Protein AF-A0AB38NRN9-F1 (afdb_monomer_lite)

Secondary structure (DSSP, 8-state):
------------------SPPP-HHHHHHHHHHHHTT--HHHHHHHTT--HHHHHHHHHTT---

Structure (mmCIF, N/CA/C/O backbone):
data_AF-A0AB38NRN9-F1
#
_entry.id   AF-A0AB38NRN9-F1
#
loop_
_atom_site.group_PDB
_atom_site.id
_atom_site.type_symbol
_atom_site.label_atom_id
_atom_site.label_alt_id
_atom_s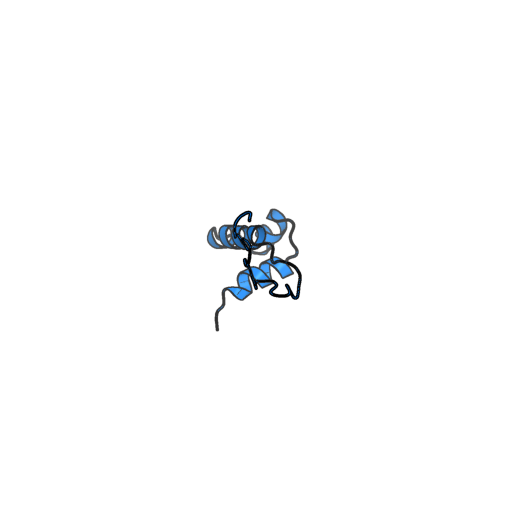ite.label_comp_id
_atom_site.label_asym_id
_atom_site.label_entity_id
_atom_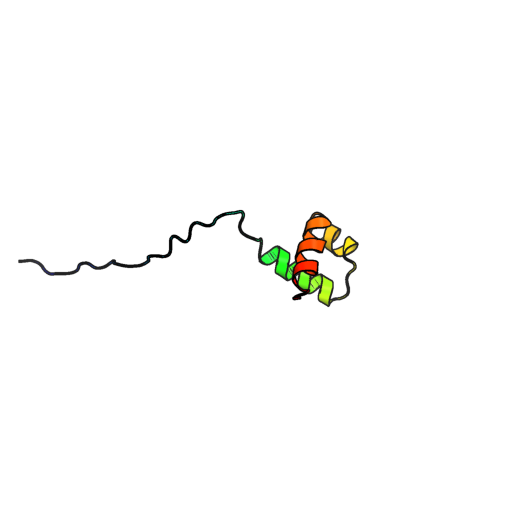site.label_seq_id
_atom_site.pdbx_PDB_ins_code
_atom_site.Cartn_x
_atom_site.Cartn_y
_atom_site.Cartn_z
_atom_site.occupancy
_atom_site.B_iso_or_equiv
_atom_site.auth_seq_id
_atom_site.auth_comp_id
_atom_site.auth_asym_id
_atom_site.auth_atom_id
_atom_site.pdbx_PDB_model_num
ATOM 1 N N . LYS A 1 1 ? 35.475 -48.619 -20.241 1.00 56.12 1 LYS A N 1
ATOM 2 C CA . LYS A 1 1 ? 34.264 -48.927 -19.446 1.00 56.12 1 LYS A CA 1
ATOM 3 C C . LYS A 1 1 ? 34.374 -48.187 -18.120 1.00 56.12 1 LYS A C 1
ATOM 5 O O . LYS A 1 1 ? 35.047 -48.690 -17.238 1.00 56.12 1 LYS A O 1
ATOM 10 N N . PHE A 1 2 ? 33.782 -47.002 -18.019 1.00 45.16 2 PHE A N 1
ATOM 11 C CA . PHE A 1 2 ? 33.461 -46.349 -16.750 1.00 45.16 2 PHE A CA 1
ATOM 12 C C . PHE A 1 2 ? 32.097 -45.686 -16.920 1.00 45.16 2 PHE A C 1
ATOM 14 O O . PHE A 1 2 ? 31.722 -45.321 -18.033 1.00 45.16 2 PHE A O 1
ATOM 21 N N . ALA A 1 3 ? 31.338 -45.736 -15.839 1.00 46.72 3 ALA A N 1
ATOM 22 C CA . ALA A 1 3 ? 29.893 -45.736 -15.791 1.00 46.72 3 ALA A CA 1
ATOM 23 C C . ALA A 1 3 ? 29.233 -44.423 -16.239 1.00 46.72 3 ALA A C 1
ATOM 25 O O . ALA A 1 3 ? 29.749 -43.333 -16.018 1.00 46.72 3 ALA A O 1
ATOM 26 N N . THR A 1 4 ? 28.074 -44.606 -16.870 1.00 58.81 4 THR A N 1
ATOM 27 C CA . THR A 1 4 ? 26.810 -43.883 -16.687 1.00 58.81 4 THR A CA 1
ATOM 28 C C . THR A 1 4 ? 26.790 -42.878 -15.536 1.00 58.81 4 THR A C 1
ATOM 30 O O . THR A 1 4 ? 27.073 -43.277 -14.417 1.00 58.81 4 THR A O 1
ATOM 33 N N . GLU A 1 5 ? 26.423 -41.627 -15.839 1.00 54.88 5 GLU A N 1
ATOM 34 C CA . GLU A 1 5 ? 25.469 -40.771 -15.103 1.00 54.88 5 GLU A CA 1
ATOM 35 C C . GLU A 1 5 ? 25.294 -39.440 -15.888 1.00 54.88 5 GLU A C 1
ATOM 37 O O . GLU A 1 5 ? 26.143 -38.553 -15.778 1.00 54.88 5 GLU A O 1
ATOM 42 N N . PRO A 1 6 ? 24.223 -39.223 -16.680 1.00 57.50 6 PRO A N 1
ATOM 43 C CA . PRO A 1 6 ? 23.850 -37.886 -17.139 1.00 57.50 6 PRO A CA 1
ATOM 44 C C . PRO A 1 6 ? 23.000 -37.206 -16.053 1.00 57.50 6 PRO A C 1
ATOM 46 O O . PRO A 1 6 ? 21.799 -36.996 -16.216 1.00 57.50 6 PRO A O 1
ATOM 49 N N . PHE A 1 7 ? 23.605 -36.893 -14.907 1.00 54.50 7 PHE A N 1
ATOM 50 C CA . PHE A 1 7 ? 22.925 -36.154 -13.845 1.00 54.50 7 PHE A CA 1
ATOM 51 C C . PHE A 1 7 ? 23.114 -34.655 -14.077 1.00 54.50 7 PHE A C 1
ATOM 53 O O . PHE A 1 7 ? 24.151 -34.093 -13.739 1.00 54.50 7 PHE A O 1
ATOM 60 N N . LEU A 1 8 ? 22.125 -34.037 -14.725 1.00 52.81 8 LEU A N 1
ATOM 61 C CA . LEU A 1 8 ? 21.498 -32.759 -14.342 1.00 52.81 8 LEU A CA 1
ATOM 62 C C . LEU A 1 8 ? 20.666 -32.224 -15.513 1.00 52.81 8 LEU A C 1
ATOM 64 O O . LEU A 1 8 ? 20.965 -31.211 -16.139 1.00 52.81 8 LEU A O 1
ATOM 68 N N . LEU A 1 9 ? 19.562 -32.917 -15.775 1.00 53.47 9 LEU A N 1
ATOM 69 C CA . LEU A 1 9 ? 18.392 -32.338 -16.417 1.00 53.47 9 LEU A CA 1
ATOM 70 C C . LEU A 1 9 ? 17.536 -31.746 -15.289 1.00 53.47 9 LEU A C 1
ATOM 72 O O . LEU A 1 9 ? 16.711 -32.445 -14.714 1.00 53.47 9 LEU A O 1
ATOM 76 N N . LEU A 1 10 ? 17.792 -30.494 -14.893 1.00 49.62 10 LEU A N 1
ATOM 77 C CA . LEU A 1 10 ? 17.032 -29.821 -13.832 1.00 49.62 10 LEU A CA 1
ATOM 78 C C . LEU A 1 10 ? 16.929 -28.309 -14.086 1.00 49.62 10 LEU A C 1
ATOM 80 O O . LEU A 1 10 ? 17.750 -27.523 -13.621 1.00 49.62 10 LEU A O 1
ATOM 84 N N . ASN A 1 11 ? 15.850 -27.951 -14.796 1.00 47.75 11 ASN A N 1
ATOM 85 C CA . ASN A 1 11 ? 14.908 -26.847 -14.526 1.00 47.75 11 ASN A CA 1
ATOM 86 C C . ASN A 1 11 ? 14.591 -25.944 -15.737 1.00 47.75 11 ASN A C 1
ATOM 88 O O . ASN A 1 11 ? 15.259 -24.935 -15.958 1.00 47.75 11 ASN A O 1
ATOM 92 N N . PRO A 1 12 ? 13.499 -26.233 -16.472 1.00 53.22 12 PRO A N 1
ATOM 93 C CA . PRO A 1 12 ? 12.878 -25.312 -17.423 1.00 53.22 12 PRO A CA 1
ATOM 94 C C . PRO A 1 12 ? 12.048 -24.238 -16.695 1.00 53.22 12 PRO A C 1
ATOM 96 O O . PRO A 1 12 ? 10.826 -24.186 -16.815 1.00 53.22 12 PRO A O 1
ATOM 99 N N . SER A 1 13 ? 12.716 -23.373 -15.932 1.00 46.16 13 SER A N 1
ATOM 100 C CA . SER A 1 13 ? 12.066 -22.297 -15.165 1.00 46.16 13 SER A CA 1
ATOM 101 C C . SER A 1 13 ? 12.703 -20.934 -15.417 1.00 46.16 13 SER A C 1
ATOM 103 O O . SER A 1 13 ? 12.664 -20.054 -14.561 1.00 46.16 13 SER A O 1
ATOM 105 N N . GLU A 1 14 ? 13.258 -20.711 -16.607 1.00 50.06 14 GLU A N 1
ATOM 106 C CA . GLU A 1 14 ? 13.558 -19.363 -17.095 1.00 50.06 14 GLU A CA 1
ATOM 107 C C . GLU A 1 14 ? 12.264 -18.689 -17.568 1.00 50.06 14 GLU A C 1
ATOM 109 O O . GLU A 1 14 ? 12.093 -18.296 -18.723 1.00 50.06 14 GLU A O 1
ATOM 114 N N . GLY A 1 15 ? 11.308 -18.549 -16.649 1.00 50.66 15 GLY A N 1
ATOM 115 C CA . GLY A 1 15 ? 10.259 -17.561 -16.809 1.00 50.66 15 GLY A CA 1
ATOM 116 C C . GLY A 1 15 ? 10.946 -16.204 -16.874 1.00 50.66 15 GLY A C 1
ATOM 117 O O . GLY A 1 15 ? 11.413 -15.697 -15.852 1.00 50.66 15 GLY A O 1
ATOM 118 N N . ARG A 1 16 ? 11.068 -15.641 -18.083 1.00 52.47 16 ARG A N 1
ATOM 119 C CA . ARG A 1 16 ? 11.511 -14.262 -18.315 1.00 52.47 16 ARG A CA 1
ATOM 120 C C . ARG A 1 16 ? 10.782 -13.362 -17.323 1.00 52.47 16 ARG A C 1
ATOM 122 O O . ARG A 1 16 ? 9.580 -13.141 -17.453 1.00 52.47 16 ARG A O 1
ATOM 129 N N . HIS A 1 17 ? 11.496 -12.856 -16.321 1.00 56.22 17 HIS A N 1
ATOM 130 C CA . HIS A 1 17 ? 10.927 -11.899 -15.384 1.00 56.22 17 HIS A CA 1
ATOM 131 C C . HIS A 1 17 ? 10.807 -10.559 -16.113 1.00 56.22 17 HIS A C 1
ATOM 133 O O . HIS A 1 17 ? 11.733 -9.752 -16.148 1.00 56.22 17 HIS A O 1
ATOM 139 N N . LEU A 1 18 ? 9.662 -10.358 -16.766 1.00 53.59 18 LEU A N 1
ATOM 140 C CA . LEU A 1 18 ? 9.279 -9.131 -17.459 1.00 53.59 18 LEU A CA 1
ATOM 141 C C . LEU A 1 18 ? 8.938 -8.048 -16.420 1.00 53.59 18 LEU A C 1
ATOM 143 O O . LEU A 1 18 ? 7.777 -7.702 -16.222 1.00 53.59 18 LEU A O 1
ATOM 147 N N . GLY A 1 19 ? 9.947 -7.532 -15.712 1.00 62.59 19 GLY A N 1
ATOM 148 C CA . GLY A 1 19 ? 9.812 -6.323 -14.898 1.00 62.59 19 GLY A CA 1
ATOM 149 C C . GLY A 1 19 ? 10.529 -6.329 -13.548 1.00 62.59 19 GLY A C 1
ATOM 150 O O . GLY A 1 19 ? 11.200 -7.277 -13.150 1.00 62.59 19 GLY A O 1
ATOM 151 N N . ARG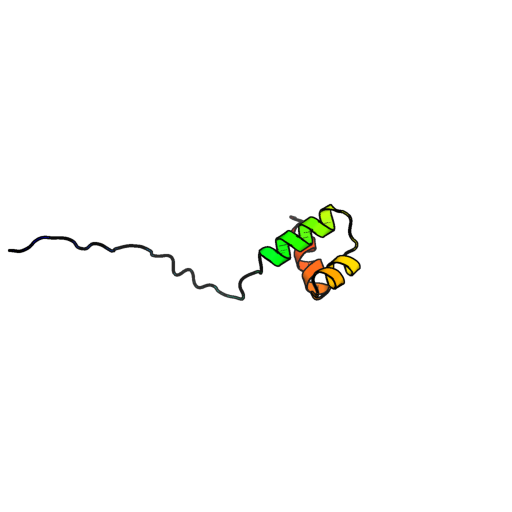 A 1 20 ? 10.378 -5.209 -12.831 1.00 62.81 20 ARG A N 1
ATOM 152 C CA . ARG A 1 20 ? 10.937 -4.983 -11.493 1.00 62.81 20 ARG A CA 1
ATOM 153 C C . ARG A 1 20 ? 10.288 -5.949 -10.501 1.00 62.81 20 ARG A C 1
ATOM 155 O O . ARG A 1 20 ? 9.062 -5.982 -10.404 1.00 62.81 20 ARG A O 1
ATOM 162 N N . PHE A 1 21 ? 11.094 -6.690 -9.739 1.00 63.09 21 PHE A N 1
ATOM 163 C CA . PHE A 1 21 ? 10.566 -7.538 -8.672 1.00 63.09 21 PHE A CA 1
ATOM 164 C C . PHE A 1 21 ? 9.754 -6.684 -7.687 1.00 63.09 21 PHE A C 1
ATOM 166 O O . PHE A 1 21 ? 10.267 -5.671 -7.192 1.00 63.09 21 PHE A O 1
ATOM 173 N N . PRO A 1 22 ? 8.492 -7.048 -7.397 1.00 68.88 22 PRO A N 1
ATOM 174 C CA . PRO A 1 22 ? 7.737 -6.374 -6.357 1.00 68.88 22 PRO A CA 1
ATOM 175 C C . PRO A 1 22 ? 8.453 -6.599 -5.026 1.00 68.88 22 PRO A C 1
ATOM 177 O O . PRO A 1 22 ? 8.796 -7.731 -4.678 1.00 68.88 22 PRO A O 1
ATOM 180 N N . ASN A 1 23 ? 8.693 -5.518 -4.283 1.00 79.12 23 ASN A N 1
ATOM 181 C CA . ASN A 1 23 ? 9.310 -5.608 -2.967 1.00 79.12 23 ASN A CA 1
ATOM 182 C C . ASN A 1 23 ? 8.290 -6.193 -1.983 1.00 79.12 23 ASN A C 1
ATOM 184 O O . ASN A 1 23 ? 7.543 -5.460 -1.338 1.00 79.12 23 ASN A O 1
ATOM 188 N N . LYS A 1 24 ? 8.240 -7.527 -1.906 1.00 80.94 24 LYS A N 1
ATOM 189 C CA . LYS A 1 24 ? 7.276 -8.269 -1.083 1.00 80.94 24 LYS A CA 1
ATOM 190 C C . LYS A 1 24 ? 7.297 -7.795 0.372 1.00 80.94 24 LYS A C 1
ATOM 192 O O . LYS A 1 24 ? 6.239 -7.594 0.944 1.00 80.94 24 LYS A O 1
ATOM 197 N N . THR A 1 25 ? 8.473 -7.500 0.921 1.00 83.31 25 THR A N 1
ATOM 198 C CA . THR A 1 25 ? 8.636 -6.987 2.289 1.00 83.31 25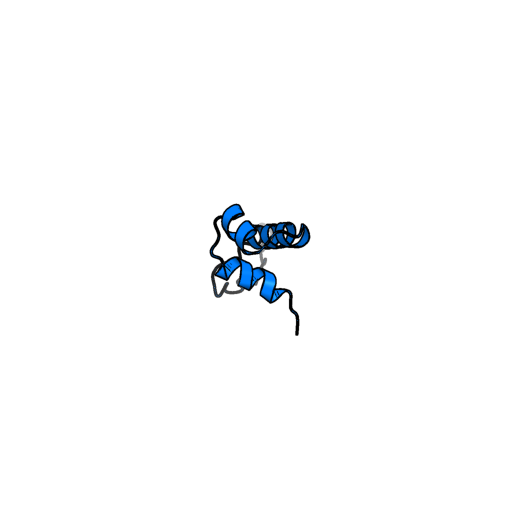 THR A CA 1
ATOM 199 C C . THR A 1 25 ? 7.918 -5.656 2.504 1.00 83.31 25 THR A C 1
ATOM 201 O O . THR A 1 25 ? 7.235 -5.464 3.506 1.00 83.31 25 THR A O 1
ATOM 204 N N . LEU A 1 26 ? 8.048 -4.735 1.549 1.00 83.19 26 LEU A N 1
ATOM 205 C CA . LEU A 1 26 ? 7.405 -3.421 1.591 1.00 83.19 26 LEU A CA 1
ATOM 206 C C . LEU A 1 26 ? 5.880 -3.568 1.487 1.00 83.19 26 LEU A C 1
ATOM 208 O O . LEU A 1 26 ? 5.140 -2.905 2.210 1.00 83.19 26 LEU A O 1
ATOM 212 N N . HIS A 1 27 ? 5.413 -4.486 0.638 1.00 84.62 27 HIS A N 1
ATOM 213 C CA . HIS A 1 27 ? 3.993 -4.807 0.516 1.00 84.62 27 HIS A CA 1
ATOM 214 C C . HIS A 1 27 ? 3.423 -5.366 1.827 1.00 84.62 27 HIS A C 1
ATOM 216 O O . HIS A 1 27 ? 2.415 -4.850 2.304 1.00 84.62 27 HIS A O 1
ATOM 222 N N . THR A 1 28 ? 4.092 -6.349 2.438 1.00 87.31 28 THR A N 1
ATOM 223 C CA . THR A 1 28 ? 3.667 -6.942 3.713 1.00 87.31 28 THR A CA 1
ATOM 224 C C . THR A 1 28 ? 3.622 -5.896 4.823 1.00 87.31 28 THR A C 1
ATOM 226 O O . THR A 1 28 ? 2.584 -5.732 5.453 1.00 87.31 28 THR A O 1
ATOM 229 N N . ARG A 1 29 ? 4.687 -5.098 4.997 1.00 88.56 29 ARG A N 1
ATOM 230 C CA . ARG A 1 29 ? 4.704 -4.025 6.006 1.00 88.56 29 ARG A CA 1
ATOM 231 C C . ARG A 1 29 ? 3.623 -2.971 5.772 1.00 88.56 29 ARG A C 1
ATOM 233 O O . ARG A 1 29 ? 3.017 -2.495 6.723 1.00 88.56 29 ARG A O 1
ATOM 240 N N . THR A 1 30 ? 3.368 -2.593 4.518 1.00 88.62 30 THR A N 1
ATOM 241 C CA . THR A 1 30 ? 2.298 -1.632 4.192 1.00 88.62 30 THR A CA 1
ATOM 242 C C . THR A 1 30 ? 0.937 -2.168 4.629 1.00 88.62 30 THR A C 1
ATOM 244 O O . THR A 1 30 ? 0.138 -1.407 5.171 1.00 88.62 30 THR A O 1
ATOM 247 N N . GLN A 1 31 ? 0.688 -3.463 4.411 1.00 87.25 31 GLN A N 1
ATOM 248 C CA . GLN A 1 31 ? -0.553 -4.112 4.814 1.00 87.25 31 GLN A CA 1
ATOM 249 C C . GLN A 1 31 ? -0.673 -4.189 6.337 1.00 87.25 31 GLN A C 1
ATOM 251 O O . GLN A 1 31 ? -1.672 -3.737 6.878 1.00 87.25 31 GLN A O 1
ATOM 256 N N . GLU A 1 32 ? 0.376 -4.627 7.035 1.00 90.31 32 GLU A N 1
ATOM 257 C CA . GLU A 1 32 ? 0.395 -4.695 8.502 1.00 90.31 32 GLU A CA 1
ATOM 258 C C . GLU A 1 32 ? 0.117 -3.335 9.160 1.00 90.31 32 GLU A C 1
ATOM 260 O O . GLU A 1 32 ? -0.624 -3.247 10.138 1.00 90.31 32 GLU A O 1
ATOM 265 N N . LEU A 1 33 ? 0.698 -2.251 8.633 1.00 89.75 33 LEU A N 1
ATOM 266 C CA . LEU A 1 33 ? 0.465 -0.903 9.158 1.00 89.75 33 LEU A CA 1
ATOM 267 C C . LEU A 1 33 ? -0.966 -0.422 8.870 1.00 89.75 33 LEU A C 1
ATOM 269 O O . LEU A 1 33 ? -1.566 0.251 9.708 1.00 89.75 33 LEU A O 1
ATOM 273 N N . ALA A 1 34 ? -1.522 -0.779 7.711 1.00 87.94 34 ALA A N 1
ATOM 274 C CA . ALA A 1 34 ? -2.908 -0.473 7.371 1.00 87.94 34 ALA A CA 1
ATOM 275 C C . ALA A 1 34 ? -3.905 -1.270 8.226 1.00 87.94 34 ALA A C 1
ATOM 277 O O . ALA A 1 34 ? -4.885 -0.693 8.690 1.00 87.94 34 ALA A O 1
ATOM 278 N N . ASP A 1 35 ? -3.626 -2.546 8.501 1.00 87.62 35 ASP A N 1
ATOM 279 C CA . ASP A 1 35 ? -4.447 -3.414 9.354 1.00 87.62 35 ASP A CA 1
ATOM 280 C C . ASP A 1 35 ? -4.453 -2.931 10.813 1.00 87.62 35 ASP A C 1
ATOM 282 O O . ASP A 1 35 ? -5.457 -3.041 11.512 1.00 87.62 35 ASP A O 1
ATOM 286 N N . ARG A 1 36 ? -3.361 -2.298 11.264 1.00 88.75 36 ARG A N 1
ATOM 287 C CA . ARG A 1 36 ? -3.290 -1.584 12.554 1.00 88.75 36 ARG A CA 1
ATOM 288 C C . ARG A 1 36 ? -4.085 -0.271 12.579 1.00 88.75 36 ARG A C 1
ATOM 290 O O . ARG A 1 36 ? -4.096 0.409 13.602 1.00 88.75 36 ARG A O 1
ATOM 297 N N . GLY A 1 37 ? -4.716 0.115 11.471 1.00 88.81 37 GLY A N 1
ATOM 298 C CA . GLY A 1 37 ? -5.508 1.338 11.357 1.00 88.81 37 GLY A CA 1
ATOM 299 C C . GLY A 1 37 ? -4.691 2.607 11.098 1.00 88.81 37 GLY A C 1
ATOM 300 O O . GLY A 1 37 ? -5.215 3.708 11.278 1.00 88.81 37 GLY A O 1
ATOM 301 N N . MET A 1 38 ? -3.422 2.510 10.673 1.00 87.50 38 MET A N 1
ATOM 302 C CA . MET A 1 38 ? -2.662 3.713 10.315 1.00 87.50 38 MET A CA 1
ATOM 303 C C . MET A 1 38 ? -3.201 4.379 9.052 1.00 87.50 38 MET A C 1
ATOM 305 O O . MET A 1 38 ? -3.549 3.744 8.056 1.00 87.50 38 MET A O 1
ATOM 309 N N . ASN A 1 39 ? -3.167 5.711 9.056 1.00 90.75 39 ASN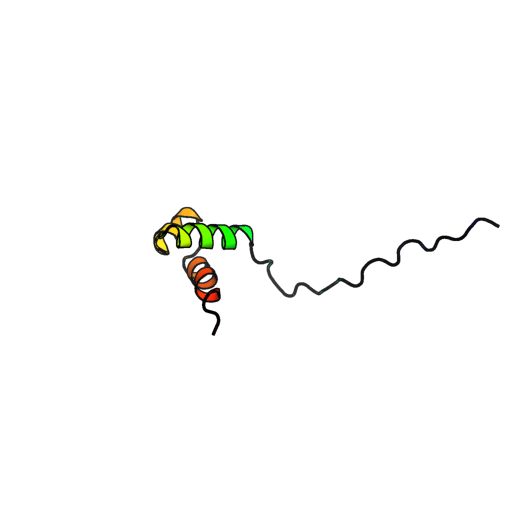 A N 1
ATOM 310 C CA . ASN A 1 39 ? -3.504 6.497 7.880 1.00 90.75 39 ASN A CA 1
ATOM 311 C C . ASN A 1 39 ? -2.449 6.303 6.771 1.00 90.75 39 ASN A C 1
ATOM 313 O O . ASN A 1 39 ? -1.247 6.282 7.033 1.00 90.75 39 ASN A O 1
ATOM 317 N N . LYS A 1 40 ? -2.881 6.270 5.506 1.00 85.31 40 LYS A N 1
ATOM 318 C CA . LYS A 1 40 ? -2.026 6.098 4.313 1.00 85.31 40 LYS A CA 1
ATOM 319 C C . LYS A 1 40 ? -0.872 7.112 4.263 1.00 85.31 40 LYS A C 1
ATOM 321 O O . LYS A 1 40 ? 0.221 6.798 3.796 1.00 85.31 40 LYS A O 1
ATOM 326 N N . HIS A 1 41 ? -1.100 8.328 4.768 1.00 88.19 41 HIS A N 1
ATOM 327 C CA . HIS A 1 41 ? -0.060 9.353 4.903 1.00 88.19 41 HIS A CA 1
ATOM 328 C C . HIS A 1 41 ? 1.001 9.020 5.954 1.00 88.19 41 HIS A C 1
ATOM 330 O O . HIS A 1 41 ? 2.171 9.316 5.724 1.00 88.19 41 HIS A O 1
ATOM 336 N N . ALA A 1 42 ? 0.605 8.420 7.077 1.00 87.62 42 ALA A N 1
ATOM 337 C CA . ALA A 1 42 ? 1.530 7.980 8.114 1.00 87.62 42 ALA A CA 1
ATOM 338 C C . ALA A 1 42 ? 2.378 6.808 7.604 1.00 87.62 42 ALA A C 1
ATOM 340 O O . ALA A 1 42 ? 3.596 6.872 7.682 1.00 87.62 42 ALA A O 1
ATOM 341 N N . ILE A 1 43 ? 1.754 5.827 6.941 1.00 88.69 43 ILE A N 1
ATOM 342 C CA . ILE A 1 43 ? 2.445 4.674 6.336 1.00 88.69 43 ILE A CA 1
ATOM 343 C C . ILE A 1 43 ? 3.504 5.117 5.315 1.00 88.69 43 ILE A C 1
ATOM 345 O O . ILE A 1 43 ? 4.606 4.580 5.276 1.00 88.69 43 ILE A O 1
ATOM 349 N N . SER A 1 44 ? 3.191 6.128 4.497 1.00 88.75 44 SER A N 1
ATOM 350 C CA . SER A 1 44 ? 4.137 6.690 3.524 1.00 88.75 44 SER A CA 1
ATOM 351 C C . SER A 1 44 ? 5.370 7.311 4.187 1.00 88.75 44 SER A C 1
ATOM 353 O O . SER A 1 44 ? 6.462 7.183 3.640 1.00 88.75 44 SER A O 1
ATOM 355 N N . LYS A 1 45 ? 5.204 7.961 5.346 1.00 89.50 45 LYS A N 1
ATOM 356 C CA . LYS A 1 45 ? 6.323 8.513 6.119 1.00 89.50 45 LYS A CA 1
ATOM 357 C C . LYS A 1 45 ? 7.120 7.411 6.816 1.00 89.50 45 LYS A C 1
ATOM 359 O O . LYS A 1 45 ? 8.336 7.427 6.735 1.00 89.50 45 LYS A O 1
ATOM 364 N N . GLU A 1 46 ? 6.431 6.450 7.426 1.00 87.81 46 GLU A N 1
ATOM 365 C CA . GLU A 1 46 ? 7.035 5.341 8.174 1.00 87.81 46 GLU A CA 1
ATOM 366 C C . GLU A 1 46 ? 7.897 4.434 7.287 1.00 87.81 46 GLU A C 1
ATOM 368 O O . GLU A 1 46 ? 8.976 4.001 7.674 1.00 87.81 46 GLU A O 1
ATOM 373 N N . LEU A 1 47 ? 7.424 4.145 6.073 1.00 86.75 47 LEU A N 1
ATOM 374 C CA . LEU A 1 47 ? 8.130 3.280 5.128 1.00 86.75 47 LEU A CA 1
ATOM 375 C C . LEU A 1 47 ? 9.048 4.050 4.173 1.00 86.75 47 LEU A C 1
ATOM 377 O O . LEU A 1 47 ? 9.607 3.431 3.271 1.00 86.75 47 LEU A O 1
ATOM 381 N N . GLU A 1 48 ? 9.152 5.377 4.310 1.00 87.00 48 GLU A N 1
ATOM 382 C CA . GLU A 1 48 ? 9.875 6.267 3.384 1.00 87.00 48 GLU A CA 1
ATOM 383 C C . GLU A 1 48 ? 9.528 6.002 1.906 1.00 87.00 48 GLU A C 1
ATOM 385 O O . GLU A 1 48 ? 10.349 6.072 0.991 1.00 87.00 48 GLU A O 1
ATOM 390 N N . CYS A 1 49 ? 8.263 5.665 1.662 1.00 83.12 49 CYS A N 1
ATOM 391 C CA . CYS A 1 49 ? 7.766 5.276 0.352 1.00 83.12 49 CYS A CA 1
ATOM 392 C C . CYS A 1 49 ? 6.868 6.354 -0.232 1.00 83.12 49 CYS A C 1
ATOM 394 O O . CYS A 1 49 ? 6.143 7.055 0.480 1.00 83.12 49 CYS A O 1
ATOM 396 N N . SER A 1 50 ? 6.843 6.449 -1.564 1.00 85.69 50 SER A N 1
ATOM 397 C CA . SER A 1 50 ? 5.922 7.364 -2.232 1.00 85.69 50 SER A CA 1
ATOM 398 C C . SER A 1 50 ? 4.475 7.024 -1.865 1.00 85.69 50 SER A C 1
ATOM 400 O O . SER A 1 50 ? 4.081 5.854 -1.799 1.00 85.69 50 SER A O 1
ATOM 402 N N . ARG A 1 51 ? 3.640 8.057 -1.711 1.00 82.75 51 ARG A N 1
ATOM 403 C CA . ARG A 1 51 ? 2.199 7.881 -1.468 1.00 82.75 51 ARG A CA 1
ATOM 404 C C . ARG A 1 51 ? 1.564 6.982 -2.532 1.00 82.75 51 ARG A C 1
ATOM 406 O O . ARG A 1 51 ? 0.743 6.132 -2.209 1.00 82.75 51 ARG A O 1
ATOM 413 N N . THR A 1 52 ? 1.989 7.117 -3.790 1.00 85.31 52 THR A N 1
ATOM 414 C CA . THR A 1 52 ? 1.514 6.292 -4.913 1.00 85.31 52 THR A CA 1
ATOM 415 C C . THR A 1 52 ? 1.801 4.803 -4.729 1.00 85.31 52 THR A C 1
ATOM 417 O O . THR A 1 52 ? 1.004 3.985 -5.174 1.00 85.31 52 THR A O 1
ATOM 420 N N . THR A 1 53 ? 2.888 4.435 -4.048 1.00 86.12 53 THR A N 1
ATOM 421 C CA . THR A 1 53 ? 3.190 3.036 -3.720 1.00 86.12 53 THR A CA 1
ATOM 422 C C . THR A 1 53 ? 2.204 2.508 -2.685 1.00 86.12 53 THR A C 1
ATOM 424 O O . THR A 1 53 ? 1.596 1.469 -2.918 1.00 86.12 53 THR A O 1
ATOM 427 N N . VAL A 1 54 ? 1.947 3.264 -1.613 1.00 85.25 54 VAL A N 1
ATOM 428 C CA . VAL A 1 54 ? 0.954 2.898 -0.585 1.00 85.25 54 VAL A CA 1
ATOM 429 C C . VAL A 1 54 ? -0.437 2.724 -1.203 1.00 85.25 54 VAL A C 1
ATOM 431 O O . VAL A 1 54 ? -1.099 1.715 -0.968 1.00 85.25 54 VAL A O 1
ATOM 434 N N . TYR A 1 55 ? -0.863 3.659 -2.060 1.00 87.50 55 TYR A N 1
ATOM 435 C CA . TYR A 1 55 ? -2.138 3.549 -2.776 1.00 87.50 55 TYR A CA 1
ATOM 436 C C . TYR A 1 55 ? -2.193 2.339 -3.711 1.00 87.50 55 TYR A C 1
ATOM 438 O O . TYR A 1 55 ? -3.216 1.668 -3.756 1.00 87.50 55 TYR A O 1
ATOM 446 N N . LYS A 1 56 ? -1.111 2.022 -4.432 1.00 84.75 56 LYS A N 1
ATOM 447 C CA . LYS A 1 56 ? -1.055 0.842 -5.310 1.00 84.75 56 LYS A CA 1
ATOM 448 C C . LYS A 1 56 ? -1.082 -0.472 -4.534 1.00 84.75 56 LYS A C 1
ATOM 450 O O . LYS A 1 56 ? -1.687 -1.424 -5.010 1.00 84.75 56 LYS A O 1
ATOM 455 N N . VAL A 1 57 ? -0.419 -0.541 -3.380 1.00 84.88 57 VAL A N 1
ATOM 456 C CA . VAL A 1 57 ? -0.399 -1.747 -2.540 1.00 84.88 57 VAL A CA 1
ATOM 457 C C . VAL A 1 57 ? -1.779 -1.980 -1.929 1.00 84.88 57 VAL A C 1
ATOM 459 O O . VAL A 1 57 ? -2.354 -3.040 -2.137 1.00 84.88 57 VAL A O 1
ATOM 462 N N . LEU A 1 58 ? -2.351 -0.966 -1.274 1.00 82.88 58 LEU A N 1
ATOM 463 C CA . LEU A 1 58 ? -3.667 -1.081 -0.636 1.00 82.88 58 LEU A CA 1
ATOM 464 C C . LEU A 1 58 ? -4.821 -1.145 -1.647 1.00 82.88 58 LEU A C 1
ATOM 466 O O . LEU A 1 58 ? -5.847 -1.750 -1.368 1.00 82.88 58 LEU A O 1
ATOM 470 N N . GLY A 1 59 ? -4.670 -0.525 -2.819 1.00 78.00 59 GLY A N 1
ATOM 471 C CA . GLY A 1 59 ? -5.675 -0.545 -3.884 1.00 78.00 59 GLY A CA 1
ATOM 472 C C . GLY A 1 59 ? -5.745 -1.875 -4.636 1.00 78.00 59 GLY A C 1
ATOM 473 O O . GLY A 1 59 ? -6.797 -2.209 -5.161 1.00 78.00 59 GLY A O 1
ATOM 474 N N . LYS A 1 60 ? -4.660 -2.663 -4.654 1.00 68.38 60 LYS A N 1
ATOM 475 C CA . LYS A 1 60 ? -4.648 -4.011 -5.249 1.00 68.38 60 LYS A CA 1
ATOM 476 C C . LYS A 1 60 ? -5.403 -5.058 -4.425 1.00 68.38 60 LYS A C 1
ATOM 478 O O . LYS A 1 60 ? -5.730 -6.098 -4.978 1.00 68.38 60 LYS A O 1
ATOM 483 N N . ASN A 1 61 ? -5.689 -4.786 -3.150 1.00 58.22 61 ASN A N 1
ATOM 484 C CA . ASN A 1 61 ? -6.514 -5.657 -2.304 1.00 58.22 61 ASN A CA 1
ATOM 485 C C . ASN A 1 61 ? -8.022 -5.495 -2.544 1.00 58.22 61 ASN A C 1
ATOM 487 O O . ASN A 1 61 ? -8.816 -6.199 -1.928 1.00 58.22 61 ASN A O 1
ATOM 491 N N . ILE A 1 62 ? -8.428 -4.590 -3.436 1.00 51.06 62 ILE A N 1
ATOM 492 C CA . ILE A 1 62 ? -9.804 -4.518 -3.920 1.00 51.06 62 ILE A CA 1
ATOM 493 C C . ILE A 1 62 ? -9.872 -5.450 -5.133 1.00 51.06 62 ILE A C 1
ATOM 495 O O . ILE A 1 62 ? -9.682 -5.022 -6.270 1.00 51.06 62 ILE A O 1
ATOM 499 N N . SER A 1 63 ? -10.050 -6.746 -4.875 1.00 39.56 63 SER A N 1
ATOM 500 C CA . SER A 1 63 ? -10.487 -7.688 -5.905 1.00 39.56 63 SER A CA 1
ATOM 501 C C . SER A 1 63 ? -11.873 -7.243 -6.382 1.00 39.56 63 SER A C 1
ATOM 503 O O . SER A 1 63 ? -12.810 -7.232 -5.584 1.00 39.56 63 SER A O 1
ATOM 505 N N . LEU A 1 64 ? -11.973 -6.819 -7.645 1.00 40.22 64 LEU A N 1
ATOM 506 C CA . LEU A 1 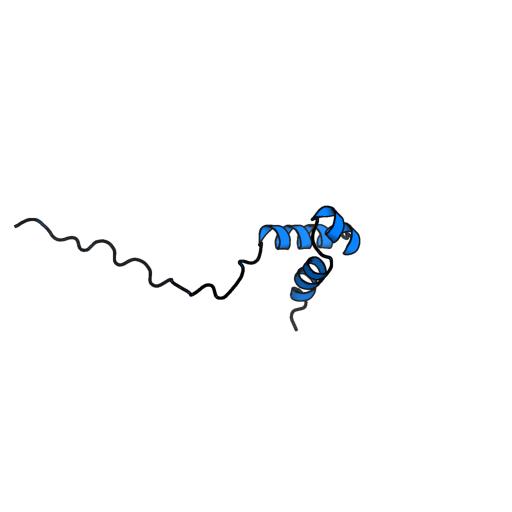64 ? -13.235 -6.812 -8.392 1.00 40.22 64 LEU A CA 1
ATOM 507 C C . LEU A 1 64 ? -13.575 -8.242 -8.815 1.00 40.22 64 LEU A C 1
ATOM 509 O O . LEU A 1 64 ? -12.619 -8.976 -9.161 1.00 40.22 64 LEU A O 1
#

Organism: NCBI:txid212663

Sequence (64 aa):
KFATEPFLLLNPSEGRHLGRFPNKTLHTRTQELADRGMNKHAISKELECSRTTVYKVLGKNISL

pLDDT: mean 72.57, std 16.8, range [39.56, 90.75]

Foldseek 3Di:
DDDDDPPDPDDPPPPPPPDDPDPVVLLVQLVVCVVVVDDLVVSCVVSVHDSVVSCVSVVVVPDD

Radius of gyration: 21.0 Å; chains: 1; bounding box: 48×58×32 Å

InterPro domains:
  IPR006120 Resolvase, HTH domain [PF02796] (32-60)
  IPR009057 Homedomain-like superfamily [SSF46689] (27-60)